Protein AF-A0A3N5XLH2-F1 (afdb_monomer)

Sequence (148 aa):
MFNIICFSFAILGVTFNPAFFIPAMIIYSFVWIFIYFLFGKYSTLARDIVSQTPDQITQNSNLILEKGILSQMILGDEKAAIETLEPALKLEQGEPGLWFLYGMTMLNMEMYSSALTAFDKALKELPDKKLKKDIEKYRKEALKIVGP

Nearest PDB structures (foldseek):
  3fp3-assembly1_A  TM=8.905E-01  e=3.219E-02  Saccharomyces cerevisiae
  3fp4-assembly1_A  TM=8.385E-01  e=4.499E-02  Saccharomyces cerevisiae
  3lca-assembly1_A  TM=8.551E-01  e=7.858E-02  Saccharomyces cerevisiae
  2xcc-assembly1_B  TM=6.345E-01  e=1.949E-02  Pseudomonas aeruginosa
  7dhg-assembly1_C  TM=7.457E-01  e=1.451E-01  Homo sapiens

Structure (mmCIF, N/CA/C/O backbone):
data_AF-A0A3N5XLH2-F1
#
_entry.id   AF-A0A3N5XLH2-F1
#
loop_
_atom_site.group_PDB
_atom_site.id
_atom_site.type_symbol
_atom_site.label_atom_id
_atom_site.label_alt_id
_atom_site.label_comp_id
_atom_site.label_asym_id
_atom_site.label_entity_id
_atom_site.label_seq_id
_atom_site.pdbx_PDB_ins_code
_atom_site.Cartn_x
_atom_site.Cartn_y
_atom_site.Cartn_z
_atom_site.occupancy
_atom_site.B_iso_or_equiv
_atom_site.auth_seq_id
_atom_site.auth_comp_id
_atom_site.auth_asym_id
_atom_site.auth_atom_id
_atom_site.pdbx_PDB_model_num
ATOM 1 N N . MET A 1 1 ? -12.251 -11.179 -32.767 1.00 45.31 1 MET A N 1
ATOM 2 C CA . MET A 1 1 ? -11.251 -10.154 -32.385 1.00 45.31 1 MET A CA 1
ATOM 3 C C . MET A 1 1 ? -10.032 -10.134 -33.313 1.00 45.31 1 MET A C 1
ATOM 5 O 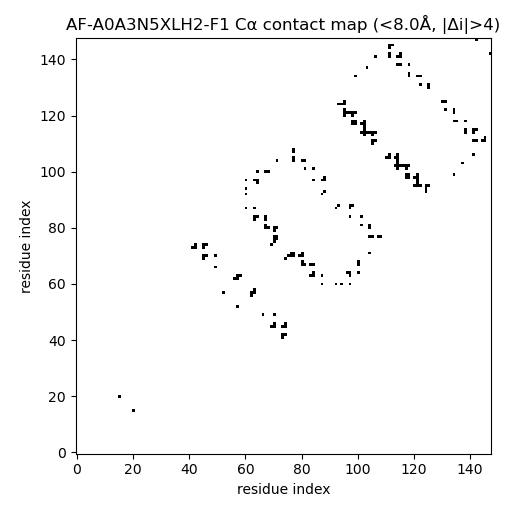O . MET A 1 1 ? -9.626 -9.053 -33.707 1.00 45.31 1 MET A O 1
ATOM 9 N N . PHE A 1 2 ? -9.516 -11.291 -33.751 1.00 34.66 2 PHE A N 1
ATOM 10 C CA . PHE A 1 2 ? -8.371 -11.402 -34.679 1.00 34.66 2 PHE A CA 1
ATOM 11 C C . PHE A 1 2 ? -8.599 -10.752 -36.068 1.00 34.66 2 PHE A C 1
ATOM 13 O O . PHE A 1 2 ? -7.708 -10.107 -36.605 1.00 34.66 2 PHE A O 1
ATOM 20 N N . ASN A 1 3 ? -9.824 -10.817 -36.612 1.00 38.06 3 ASN A N 1
ATOM 21 C CA . ASN A 1 3 ? -10.136 -10.278 -37.949 1.00 38.06 3 ASN A CA 1
ATOM 22 C C . ASN A 1 3 ? -10.123 -8.741 -38.063 1.00 38.06 3 ASN A C 1
ATOM 24 O O . ASN A 1 3 ? -9.891 -8.225 -39.151 1.00 38.06 3 ASN A O 1
ATOM 28 N N . ILE A 1 4 ? -10.344 -8.002 -36.970 1.00 48.75 4 ILE A N 1
ATOM 29 C CA . ILE A 1 4 ? -10.340 -6.525 -36.999 1.00 48.75 4 ILE A CA 1
ATOM 30 C C . ILE A 1 4 ? -8.899 -5.995 -37.005 1.00 48.75 4 ILE A C 1
ATOM 32 O O . ILE A 1 4 ? -8.616 -4.989 -37.647 1.00 48.75 4 ILE A O 1
ATOM 36 N N . ILE A 1 5 ? -7.979 -6.718 -36.358 1.00 54.00 5 ILE A N 1
ATOM 37 C CA . ILE A 1 5 ? -6.551 -6.386 -36.317 1.00 54.00 5 ILE A CA 1
ATOM 38 C C . ILE A 1 5 ? -5.917 -6.615 -37.699 1.00 54.00 5 ILE A C 1
ATOM 40 O O . ILE A 1 5 ? -5.158 -5.780 -38.170 1.00 54.00 5 ILE A O 1
ATOM 44 N N . CYS A 1 6 ? -6.268 -7.690 -38.411 1.00 49.97 6 CYS A N 1
ATOM 45 C CA . CYS A 1 6 ? -5.727 -7.928 -39.756 1.00 49.97 6 CYS A CA 1
ATOM 46 C C . CYS A 1 6 ? -6.221 -6.907 -40.799 1.00 49.97 6 CYS A C 1
ATOM 48 O O . CYS A 1 6 ? -5.463 -6.530 -41.692 1.00 49.97 6 CYS A O 1
ATOM 50 N N . PHE A 1 7 ? -7.460 -6.415 -40.675 1.00 46.59 7 PHE A N 1
ATOM 51 C CA . PHE A 1 7 ? -8.010 -5.425 -41.610 1.00 46.59 7 PHE A CA 1
ATOM 52 C C . PHE A 1 7 ? -7.426 -4.019 -41.413 1.00 46.59 7 PHE A C 1
ATOM 54 O O . PHE A 1 7 ? -7.252 -3.289 -42.388 1.00 46.59 7 PHE A O 1
ATOM 61 N N . SER A 1 8 ? -7.057 -3.641 -40.185 1.00 54.44 8 SER A N 1
ATOM 62 C CA . SER A 1 8 ? -6.391 -2.358 -39.927 1.00 54.44 8 SER A CA 1
ATOM 63 C C . SER A 1 8 ? -4.942 -2.327 -40.431 1.00 54.44 8 SER A C 1
ATOM 65 O O . SER A 1 8 ? -4.492 -1.284 -40.905 1.00 54.44 8 SER A O 1
ATOM 67 N N . PHE A 1 9 ? -4.238 -3.465 -40.445 1.00 55.22 9 PHE A N 1
ATOM 68 C CA . PHE A 1 9 ? -2.915 -3.575 -41.078 1.00 55.22 9 PHE A CA 1
ATOM 69 C C . PHE A 1 9 ? -2.967 -3.476 -42.613 1.00 55.22 9 PHE A C 1
ATOM 71 O O . PHE A 1 9 ? -2.047 -2.926 -43.215 1.00 55.22 9 PHE A O 1
ATOM 78 N N . ALA A 1 10 ? -4.047 -3.937 -43.253 1.00 50.91 10 ALA A N 1
ATOM 79 C CA . ALA A 1 10 ? -4.199 -3.859 -44.708 1.00 50.91 10 ALA A CA 1
ATOM 80 C C . ALA A 1 10 ? -4.403 -2.418 -45.222 1.00 50.91 10 ALA A C 1
ATOM 82 O O . ALA A 1 10 ? -3.926 -2.079 -46.303 1.00 50.91 10 ALA A O 1
ATOM 83 N N . ILE A 1 11 ? -5.049 -1.546 -44.437 1.00 53.22 11 ILE A N 1
ATOM 84 C CA . ILE A 1 11 ? -5.278 -0.133 -44.801 1.00 53.22 11 ILE A CA 1
ATOM 85 C C . ILE A 1 11 ? -4.005 0.715 -44.596 1.00 53.22 11 ILE A C 1
ATOM 87 O O . ILE A 1 11 ? -3.757 1.652 -45.351 1.00 53.22 11 ILE A O 1
ATOM 91 N N . LEU A 1 12 ? -3.144 0.348 -43.638 1.00 53.28 12 LEU A N 1
ATOM 92 C CA . LEU A 1 12 ? -1.834 0.983 -43.413 1.00 53.28 12 LEU A CA 1
ATOM 93 C C . LEU A 1 12 ? -0.757 0.577 -44.440 1.00 53.28 12 LEU A C 1
ATOM 95 O O . LEU A 1 12 ? 0.304 1.197 -44.491 1.00 53.28 12 LEU A O 1
ATOM 99 N N . GLY A 1 13 ? -1.016 -0.436 -45.273 1.00 53.50 13 GLY A N 1
ATOM 100 C CA . GLY A 1 13 ? -0.054 -0.976 -46.240 1.00 53.50 13 GLY A CA 1
ATOM 101 C C . GLY A 1 13 ? 0.190 -0.124 -47.492 1.00 53.50 13 GLY A C 1
ATOM 102 O O . GLY A 1 13 ? 1.126 -0.410 -48.232 1.00 53.50 13 GLY A O 1
ATOM 103 N N . VAL A 1 14 ? -0.602 0.925 -47.750 1.00 56.03 14 VAL A N 1
ATOM 104 C CA . VAL A 1 14 ? -0.527 1.682 -49.022 1.00 56.03 14 VAL A CA 1
ATOM 105 C C . VAL A 1 14 ? 0.497 2.834 -48.988 1.00 56.03 14 VAL A C 1
ATOM 107 O O . VAL A 1 14 ? 0.880 3.344 -50.036 1.00 56.03 14 VAL A O 1
ATOM 110 N N . THR A 1 15 ? 1.044 3.196 -47.821 1.00 56.50 15 THR A N 1
ATOM 111 C CA . THR A 1 15 ? 2.145 4.184 -47.700 1.00 56.50 15 THR A CA 1
ATOM 112 C C . THR A 1 15 ? 3.175 3.827 -46.617 1.00 56.50 15 THR A C 1
ATOM 114 O O . THR A 1 15 ? 3.829 4.701 -46.046 1.00 56.50 15 THR A O 1
ATOM 117 N N . PHE A 1 16 ? 3.355 2.538 -46.314 1.00 60.69 16 PHE A N 1
ATOM 118 C CA . PHE A 1 16 ? 4.295 2.084 -45.285 1.00 60.69 16 PHE A CA 1
ATOM 119 C C . PHE A 1 16 ? 5.741 2.146 -45.799 1.00 60.69 16 PHE A C 1
ATOM 121 O O . PHE A 1 16 ? 6.265 1.179 -46.345 1.00 60.69 16 PHE A O 1
ATOM 128 N N . ASN A 1 17 ? 6.394 3.304 -45.669 1.00 63.94 17 ASN A N 1
ATOM 129 C CA . ASN A 1 17 ? 7.804 3.440 -46.024 1.00 63.94 17 ASN A CA 1
ATOM 130 C C . ASN A 1 17 ? 8.675 2.791 -44.922 1.00 63.94 17 ASN A C 1
ATOM 132 O O . ASN A 1 17 ? 8.762 3.339 -43.815 1.00 63.94 17 ASN A O 1
ATOM 136 N N . PRO A 1 18 ? 9.342 1.650 -45.189 1.00 63.12 18 PRO A N 1
ATOM 137 C CA . PRO A 1 18 ? 10.121 0.929 -44.181 1.00 63.12 18 PRO A CA 1
ATOM 138 C C . PRO A 1 18 ? 11.278 1.764 -43.613 1.00 63.12 18 PRO A C 1
ATOM 140 O O . PRO A 1 18 ? 11.702 1.520 -42.483 1.00 63.12 18 PRO A O 1
ATOM 143 N N . ALA A 1 19 ? 11.730 2.798 -44.338 1.00 71.88 19 ALA A N 1
ATOM 144 C CA . ALA A 1 19 ? 12.754 3.728 -43.870 1.00 71.88 19 ALA A CA 1
ATOM 145 C C . ALA A 1 19 ? 12.331 4.529 -42.625 1.00 71.88 19 ALA A C 1
ATOM 147 O O . ALA A 1 19 ? 13.192 4.924 -41.846 1.00 71.88 19 ALA A O 1
ATOM 148 N N . PHE A 1 20 ? 11.030 4.747 -42.405 1.00 68.62 20 PHE A N 1
ATOM 149 C CA . PHE A 1 20 ? 10.524 5.475 -41.233 1.00 68.62 20 PHE A CA 1
ATOM 150 C C . PHE A 1 20 ? 10.071 4.550 -40.099 1.00 68.62 20 PHE A C 1
ATOM 152 O O . PHE A 1 20 ? 10.155 4.919 -38.929 1.00 68.62 20 PHE A O 1
ATOM 159 N N . PHE A 1 21 ? 9.632 3.331 -40.418 1.00 75.50 21 PHE A N 1
ATOM 160 C CA . PHE A 1 21 ? 9.118 2.398 -39.417 1.00 75.50 21 PHE A CA 1
ATOM 161 C C .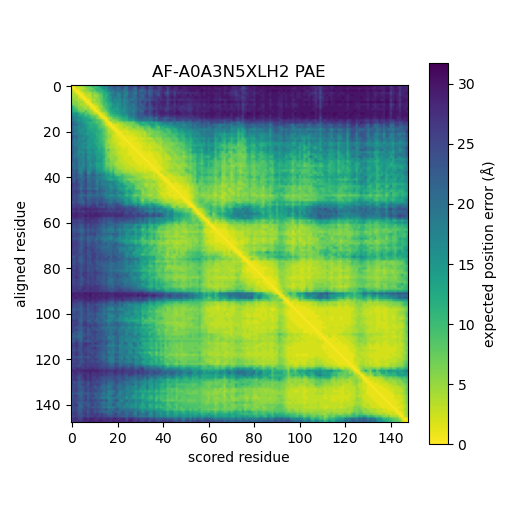 PHE A 1 21 ? 10.221 1.749 -38.571 1.00 75.50 21 PHE A C 1
ATOM 163 O O . PHE A 1 21 ? 10.088 1.643 -37.351 1.00 75.50 21 PHE A O 1
ATOM 170 N N . ILE A 1 22 ? 11.330 1.348 -39.200 1.00 76.25 22 ILE A N 1
ATOM 171 C CA . ILE A 1 22 ? 12.435 0.674 -38.502 1.00 76.25 22 ILE A CA 1
ATOM 172 C C . ILE A 1 22 ? 13.059 1.590 -37.425 1.00 76.25 22 ILE A C 1
ATOM 174 O O . ILE A 1 22 ? 13.177 1.143 -36.282 1.00 76.25 22 ILE A O 1
ATOM 178 N N . PRO A 1 23 ? 13.377 2.875 -37.696 1.00 81.31 23 PRO A N 1
ATOM 179 C CA . PRO A 1 23 ? 13.868 3.787 -36.661 1.00 81.31 23 PRO A CA 1
ATOM 180 C C . PRO A 1 23 ? 12.859 4.024 -35.533 1.00 81.31 23 PRO A C 1
ATOM 182 O O . PRO A 1 23 ? 13.247 4.062 -34.368 1.00 81.31 23 PRO A O 1
ATOM 185 N N . ALA A 1 24 ? 11.564 4.138 -35.851 1.00 78.50 24 ALA A N 1
ATOM 186 C CA . ALA A 1 24 ? 10.520 4.349 -34.849 1.00 78.50 24 ALA A CA 1
ATOM 187 C C . ALA A 1 24 ? 10.397 3.163 -33.875 1.00 78.50 24 ALA A C 1
ATOM 189 O O . ALA A 1 24 ? 10.284 3.368 -32.668 1.00 78.50 24 ALA A O 1
ATOM 190 N N . MET A 1 25 ? 10.492 1.927 -34.375 1.00 83.62 25 MET A N 1
ATOM 191 C CA . MET A 1 25 ? 10.495 0.708 -33.554 1.00 83.62 25 MET A CA 1
ATOM 192 C C . MET A 1 25 ? 11.727 0.617 -32.648 1.00 83.62 25 MET A C 1
ATOM 194 O O . MET A 1 25 ? 11.617 0.230 -31.484 1.00 83.62 25 MET A O 1
ATOM 198 N N . ILE A 1 26 ? 12.896 1.009 -33.160 1.00 87.81 26 ILE A N 1
ATOM 199 C CA . ILE A 1 26 ? 14.136 1.053 -32.380 1.00 87.81 26 ILE A CA 1
ATOM 200 C C . ILE A 1 26 ? 13.998 2.072 -31.244 1.00 87.81 26 ILE A C 1
ATOM 202 O O . ILE A 1 26 ? 14.237 1.731 -30.086 1.00 87.81 26 ILE A O 1
ATOM 206 N N . ILE A 1 27 ? 13.542 3.291 -31.547 1.00 87.69 27 ILE A N 1
ATOM 207 C CA . ILE A 1 27 ? 13.304 4.336 -30.541 1.00 87.69 27 ILE A CA 1
ATOM 208 C C . ILE A 1 27 ? 12.287 3.856 -29.499 1.00 87.69 27 ILE A C 1
ATOM 210 O O . ILE A 1 27 ? 12.535 3.994 -28.305 1.00 87.69 27 ILE A O 1
ATOM 214 N N . TYR A 1 28 ? 11.187 3.230 -29.923 1.00 84.69 28 TYR A N 1
ATOM 215 C CA . TYR A 1 28 ? 10.183 2.675 -29.014 1.00 84.69 28 TYR A CA 1
ATOM 216 C C . TYR A 1 28 ? 10.772 1.622 -28.066 1.00 84.69 28 TYR A C 1
ATOM 218 O O . TYR A 1 28 ? 10.520 1.664 -26.860 1.00 84.69 28 TYR A O 1
ATOM 226 N N . SER A 1 29 ? 11.609 0.719 -28.586 1.00 88.50 29 SER A N 1
ATOM 227 C CA . SER A 1 29 ? 12.299 -0.284 -27.773 1.00 88.50 29 SER A CA 1
ATOM 228 C C . SER A 1 29 ? 13.257 0.361 -26.772 1.00 88.50 29 SER A C 1
ATOM 230 O O . SER A 1 29 ? 13.278 -0.044 -25.614 1.00 88.50 29 SER A O 1
ATOM 232 N N . PHE A 1 30 ? 14.028 1.373 -27.174 1.00 93.69 30 PHE A N 1
ATOM 233 C CA . PHE A 1 30 ? 14.934 2.081 -26.264 1.00 93.69 30 PHE A CA 1
ATOM 234 C C . PHE A 1 30 ? 14.185 2.848 -25.175 1.00 93.69 30 PHE A C 1
ATOM 236 O O . PHE A 1 30 ? 14.602 2.816 -24.019 1.00 93.69 30 PHE A O 1
ATOM 243 N N . VAL A 1 31 ? 13.064 3.487 -25.518 1.00 92.94 31 VAL A N 1
ATOM 244 C CA . VAL A 1 31 ? 12.203 4.177 -24.549 1.00 92.94 31 VAL A CA 1
ATOM 245 C C . VAL A 1 31 ? 11.668 3.186 -23.517 1.00 92.94 31 VAL A C 1
ATOM 247 O O . VAL A 1 31 ? 11.803 3.429 -22.322 1.00 92.94 31 VAL A O 1
ATOM 250 N N . TRP A 1 32 ? 11.138 2.039 -23.944 1.00 87.06 32 TRP A N 1
ATOM 251 C CA . TRP A 1 32 ? 10.647 1.019 -23.014 1.00 87.06 32 TRP A CA 1
ATOM 252 C C . TRP A 1 32 ? 11.755 0.373 -22.179 1.00 87.06 32 TRP A C 1
ATOM 254 O O . TRP A 1 32 ? 11.564 0.189 -20.982 1.00 87.06 32 TRP A O 1
ATOM 264 N N . ILE A 1 33 ? 12.925 0.080 -22.758 1.00 92.12 33 ILE A N 1
ATOM 265 C CA . ILE A 1 33 ? 14.088 -0.431 -22.010 1.00 92.12 33 ILE A CA 1
ATOM 266 C C . ILE A 1 33 ? 14.515 0.574 -20.936 1.00 92.12 33 ILE A C 1
ATOM 268 O O . ILE A 1 33 ? 14.763 0.189 -19.795 1.00 92.12 33 ILE A O 1
ATOM 272 N N . PHE A 1 34 ? 14.567 1.861 -21.278 1.00 90.56 34 PHE A N 1
ATOM 273 C CA . PHE A 1 34 ? 14.914 2.918 -20.335 1.00 90.56 34 PHE A CA 1
ATOM 274 C C . PHE A 1 34 ? 13.868 3.057 -19.223 1.00 90.56 34 PHE A C 1
ATOM 276 O O . PHE A 1 34 ? 14.229 3.151 -18.051 1.00 90.56 34 PHE A O 1
ATOM 283 N N . ILE A 1 35 ? 12.577 2.987 -19.561 1.00 85.38 35 ILE A N 1
ATOM 284 C CA . ILE A 1 35 ? 11.484 2.974 -18.582 1.00 85.38 35 ILE A CA 1
ATOM 285 C C . ILE A 1 35 ? 11.615 1.763 -17.647 1.00 85.38 35 ILE A C 1
ATOM 287 O O . ILE A 1 35 ? 11.622 1.942 -16.430 1.00 85.38 35 ILE A O 1
ATOM 291 N N . TYR A 1 36 ? 11.786 0.547 -18.174 1.00 85.62 36 TYR A N 1
ATOM 292 C CA . TYR A 1 36 ? 11.972 -0.655 -17.354 1.00 85.62 36 TYR A CA 1
ATOM 293 C C . TYR A 1 36 ? 13.211 -0.564 -16.458 1.00 85.62 36 TYR A C 1
ATOM 295 O O . TYR A 1 36 ? 13.156 -0.965 -15.296 1.00 85.62 36 TYR A O 1
ATOM 303 N N . PHE A 1 37 ? 14.311 -0.002 -16.962 1.00 90.06 37 PHE A N 1
ATOM 304 C CA . PHE A 1 37 ? 15.524 0.228 -16.179 1.00 90.06 37 PHE A CA 1
ATOM 305 C C . PHE A 1 37 ? 15.285 1.207 -15.021 1.00 90.06 37 PHE A C 1
ATOM 307 O O . PHE A 1 37 ? 15.723 0.949 -13.897 1.00 90.06 37 PHE A O 1
ATOM 314 N N . LEU A 1 38 ? 14.555 2.302 -15.266 1.00 84.06 38 LEU A N 1
ATOM 315 C CA . LEU A 1 38 ? 14.171 3.245 -14.218 1.00 84.06 38 LEU A CA 1
ATOM 316 C C . LEU A 1 38 ? 13.298 2.564 -13.160 1.00 84.06 38 LEU A C 1
ATOM 318 O O . LEU A 1 38 ? 13.659 2.581 -11.984 1.00 84.06 38 LEU A O 1
ATOM 322 N N . PHE A 1 39 ? 12.204 1.913 -13.561 1.00 81.19 39 PHE A N 1
ATOM 323 C CA . PHE A 1 39 ? 11.306 1.211 -12.635 1.00 81.19 39 PHE A CA 1
ATOM 324 C C . PHE A 1 39 ? 12.035 0.138 -11.817 1.00 81.19 39 PHE A C 1
ATOM 326 O O . PHE A 1 39 ? 11.859 0.066 -10.600 1.00 81.19 39 PHE A O 1
ATOM 333 N N . GLY A 1 40 ? 12.918 -0.639 -12.452 1.00 82.25 40 GLY A N 1
ATOM 334 C CA . GLY A 1 40 ? 13.753 -1.628 -11.774 1.00 82.25 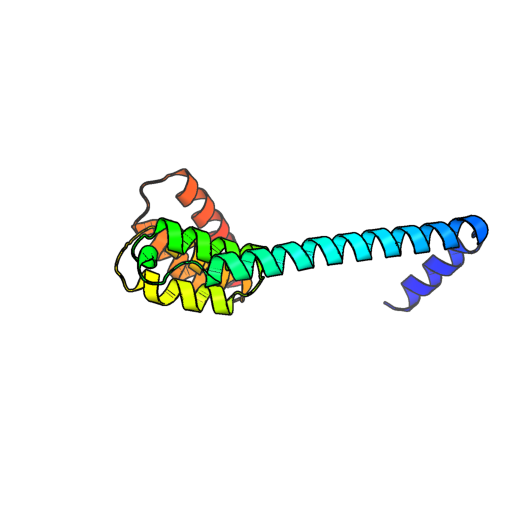40 GLY A CA 1
ATOM 335 C C . GLY A 1 40 ? 14.603 -1.002 -10.667 1.00 82.25 40 GLY A C 1
ATOM 336 O O . GLY A 1 40 ? 14.556 -1.466 -9.529 1.00 82.25 40 GLY A O 1
ATOM 337 N N . LYS A 1 41 ? 15.303 0.101 -10.959 1.00 82.06 41 LYS A N 1
ATOM 338 C CA . LYS A 1 41 ? 16.140 0.812 -9.979 1.00 82.06 41 LYS A CA 1
ATOM 339 C C . LYS A 1 41 ? 15.336 1.391 -8.809 1.00 82.06 41 LYS A C 1
ATOM 341 O O . LYS A 1 41 ? 15.808 1.363 -7.675 1.00 82.06 41 LYS A O 1
ATOM 346 N N . TYR A 1 42 ? 14.134 1.912 -9.055 1.00 78.25 42 TYR A N 1
ATOM 347 C CA . TYR A 1 42 ? 13.270 2.408 -7.978 1.00 78.25 42 TYR A CA 1
ATOM 348 C C . TYR A 1 42 ? 12.743 1.272 -7.097 1.00 78.25 42 TYR A C 1
ATOM 350 O O . TYR A 1 42 ? 12.730 1.414 -5.876 1.00 78.25 42 TYR A O 1
ATOM 358 N N . SER A 1 43 ? 12.380 0.130 -7.689 1.00 75.31 43 SER A N 1
ATOM 359 C CA . SER A 1 43 ? 11.922 -1.041 -6.930 1.00 75.31 43 SER A CA 1
ATOM 360 C C . SER A 1 43 ? 13.004 -1.611 -6.006 1.00 75.31 43 SER A C 1
ATOM 362 O O . SER A 1 43 ? 12.714 -1.996 -4.873 1.00 75.31 43 SER A O 1
ATOM 364 N N . THR A 1 44 ? 14.268 -1.623 -6.443 1.00 81.62 44 THR A N 1
ATOM 365 C CA . THR A 1 44 ? 15.381 -2.096 -5.611 1.00 81.62 44 THR A CA 1
ATOM 366 C C . THR A 1 44 ? 15.719 -1.104 -4.506 1.00 81.62 44 THR A C 1
ATOM 368 O O . THR A 1 44 ? 15.917 -1.524 -3.370 1.00 81.62 44 THR A O 1
ATOM 371 N N . LEU A 1 45 ? 15.719 0.198 -4.810 1.00 81.81 45 LEU A N 1
ATOM 372 C CA . LEU A 1 45 ? 15.933 1.254 -3.820 1.00 81.81 45 LEU A CA 1
ATOM 373 C C . LEU A 1 45 ? 14.851 1.239 -2.731 1.00 81.81 45 LEU A C 1
ATOM 375 O O . LEU A 1 45 ? 15.168 1.314 -1.549 1.00 81.81 45 LEU A O 1
ATOM 379 N N . ALA A 1 46 ? 13.581 1.098 -3.118 1.00 77.56 46 ALA A N 1
ATOM 380 C CA . ALA A 1 46 ? 12.476 1.007 -2.171 1.00 77.56 46 ALA A CA 1
ATOM 381 C C . ALA A 1 46 ? 12.629 -0.203 -1.242 1.00 77.56 46 ALA A C 1
ATOM 383 O O . ALA A 1 46 ? 12.477 -0.067 -0.032 1.00 77.56 46 ALA A O 1
ATOM 384 N N . ARG A 1 47 ? 12.996 -1.371 -1.785 1.00 78.06 47 ARG A N 1
ATOM 3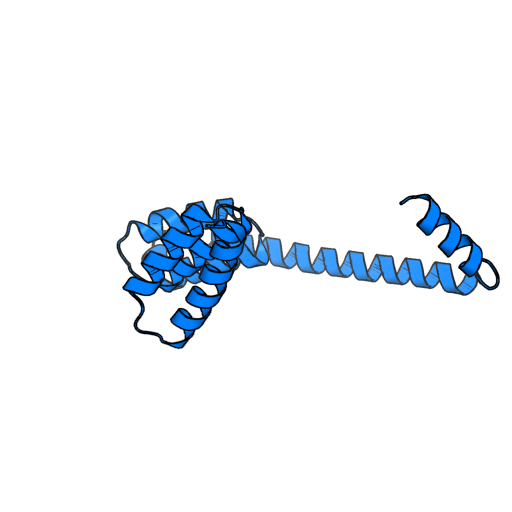85 C CA . ARG A 1 47 ? 13.234 -2.578 -0.982 1.00 78.06 47 ARG A CA 1
ATOM 386 C C . ARG A 1 47 ? 14.374 -2.388 0.021 1.00 78.06 47 ARG A C 1
ATOM 388 O O . ARG A 1 47 ? 14.245 -2.816 1.163 1.00 78.06 47 ARG A O 1
ATOM 395 N N . ASP A 1 48 ? 15.458 -1.738 -0.394 1.00 81.81 48 ASP A N 1
ATOM 396 C CA . ASP A 1 48 ? 16.612 -1.477 0.468 1.00 81.81 48 ASP A CA 1
ATOM 397 C C . ASP A 1 48 ? 16.227 -0.574 1.651 1.00 81.81 48 ASP A C 1
ATOM 399 O O . ASP A 1 48 ? 16.439 -0.952 2.802 1.00 81.81 48 ASP A O 1
ATOM 403 N N . ILE A 1 49 ? 15.523 0.534 1.386 1.00 77.94 49 ILE A N 1
ATOM 404 C CA . ILE A 1 49 ? 15.001 1.445 2.421 1.00 77.94 49 ILE A CA 1
ATOM 405 C C . ILE A 1 49 ? 14.129 0.683 3.431 1.00 77.94 49 ILE A C 1
ATOM 407 O O . ILE A 1 49 ? 14.360 0.769 4.637 1.00 77.94 49 ILE A O 1
ATOM 411 N N . VAL A 1 50 ? 13.172 -0.115 2.945 1.00 76.25 50 VAL A N 1
ATOM 412 C CA . VAL A 1 50 ? 12.268 -0.936 3.774 1.00 76.25 50 VAL A CA 1
ATOM 413 C C . VAL A 1 50 ? 13.048 -1.921 4.651 1.00 76.25 50 VAL A C 1
ATOM 415 O O . VAL A 1 50 ? 12.678 -2.117 5.809 1.00 76.25 50 VAL A O 1
ATOM 418 N N . SER A 1 51 ? 14.110 -2.530 4.114 1.00 75.38 51 SER A N 1
ATOM 419 C CA . SER A 1 51 ? 14.929 -3.532 4.813 1.00 75.38 51 SER A CA 1
ATOM 420 C C . SER A 1 51 ? 15.898 -2.937 5.837 1.00 75.38 51 SER A C 1
ATOM 422 O O . SER A 1 51 ? 16.163 -3.554 6.864 1.00 75.38 51 SER A O 1
ATOM 424 N N . GLN A 1 52 ? 16.403 -1.728 5.584 1.00 76.00 52 GLN A N 1
ATOM 425 C CA . GLN A 1 52 ? 17.300 -1.015 6.493 1.00 76.00 52 GLN A CA 1
ATOM 426 C C . GLN A 1 52 ? 16.551 -0.325 7.635 1.00 76.00 52 GLN A C 1
ATOM 428 O O . GLN A 1 52 ? 17.183 0.095 8.602 1.00 76.00 52 GLN A O 1
ATOM 433 N N . THR A 1 53 ? 15.223 -0.192 7.540 1.00 67.44 53 THR A N 1
ATOM 434 C CA . THR A 1 53 ? 14.419 0.416 8.602 1.00 67.44 53 THR A CA 1
ATOM 435 C C . THR A 1 53 ? 14.367 -0.551 9.795 1.00 67.44 53 THR A C 1
ATOM 437 O O . THR A 1 53 ? 13.739 -1.602 9.669 1.00 67.44 53 THR A O 1
ATOM 440 N N . PRO A 1 54 ? 14.998 -0.249 10.948 1.00 61.41 54 PRO A N 1
ATOM 441 C CA . PRO A 1 54 ? 15.040 -1.180 12.071 1.00 61.41 54 PRO A CA 1
ATOM 442 C C . PRO A 1 54 ? 13.640 -1.384 12.662 1.00 61.41 54 PRO A C 1
ATOM 444 O O . PRO A 1 54 ? 12.945 -0.401 12.930 1.00 61.41 54 PRO A O 1
ATOM 447 N N . ASP A 1 55 ? 13.270 -2.634 12.961 1.00 59.84 55 ASP A N 1
ATOM 448 C CA . ASP A 1 55 ? 11.955 -3.004 13.521 1.00 59.84 55 ASP A CA 1
ATOM 449 C C . ASP A 1 55 ? 11.627 -2.302 14.856 1.00 59.84 55 ASP A C 1
ATOM 451 O O . ASP A 1 55 ? 10.472 -2.199 15.262 1.00 59.84 55 ASP A O 1
ATOM 455 N N . GLN A 1 56 ? 12.634 -1.766 15.554 1.00 52.41 56 GLN A N 1
ATOM 456 C CA . GLN A 1 56 ? 12.424 -0.977 16.772 1.00 52.41 56 GLN A CA 1
ATOM 457 C C . GLN A 1 56 ? 11.927 0.454 16.512 1.00 52.41 56 GLN A C 1
ATOM 459 O O . GLN A 1 56 ? 11.261 1.023 17.374 1.00 52.41 56 GLN A O 1
ATOM 464 N N . ILE A 1 57 ? 12.185 1.036 15.333 1.00 51.56 57 ILE A N 1
ATOM 465 C CA . ILE A 1 57 ? 11.638 2.356 14.950 1.00 51.56 57 ILE A CA 1
ATOM 466 C C . ILE A 1 57 ? 10.177 2.213 14.467 1.00 51.56 57 ILE A C 1
ATOM 468 O O . ILE A 1 57 ? 9.410 3.175 14.443 1.00 51.56 57 ILE A O 1
ATOM 472 N N . THR A 1 58 ? 9.743 0.983 14.174 1.00 57.12 58 THR A N 1
ATOM 473 C CA . THR A 1 58 ? 8.377 0.604 13.778 1.00 57.12 58 THR A CA 1
ATOM 474 C C . THR A 1 58 ? 7.337 0.842 14.875 1.00 57.12 58 THR A C 1
ATOM 476 O O . THR A 1 58 ? 6.155 0.764 14.595 1.00 57.12 58 THR A O 1
ATOM 479 N N . GLN A 1 59 ? 7.713 1.214 16.103 1.00 61.75 59 GLN A N 1
ATOM 480 C CA . GLN A 1 59 ? 6.742 1.705 17.091 1.00 61.75 59 GLN A CA 1
ATOM 481 C C . GLN A 1 59 ? 6.147 3.082 16.750 1.00 61.75 59 GLN A C 1
ATOM 483 O O . GLN A 1 59 ? 5.283 3.544 17.483 1.00 61.75 59 GLN A O 1
ATOM 488 N N . ASN A 1 60 ? 6.578 3.770 15.690 1.00 67.88 60 ASN A N 1
ATOM 489 C CA . ASN A 1 60 ? 5.952 5.019 15.256 1.00 67.88 60 ASN A CA 1
ATOM 490 C C . ASN A 1 60 ? 4.980 4.766 14.091 1.00 67.88 60 ASN A C 1
ATOM 492 O O . ASN A 1 6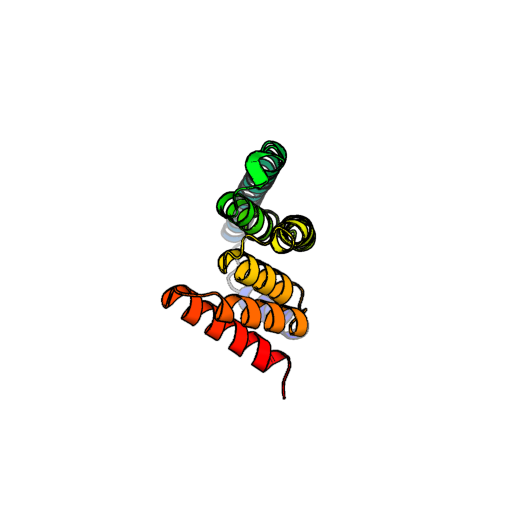0 ? 5.425 4.455 12.986 1.00 67.88 60 ASN A O 1
ATOM 496 N N . SER A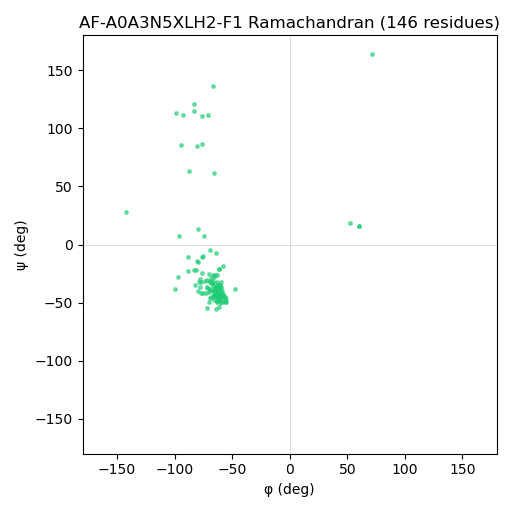 1 61 ? 3.673 4.951 14.314 1.00 69.44 61 SER A N 1
ATOM 497 C CA . SER A 1 61 ? 2.618 4.776 13.296 1.00 69.44 61 SER A CA 1
ATOM 498 C C . SER A 1 61 ? 2.900 5.450 11.958 1.00 69.44 61 SER A C 1
ATOM 500 O O . SER A 1 61 ? 2.628 4.860 10.913 1.00 69.44 61 SER A O 1
ATOM 502 N N . ASN A 1 62 ? 3.490 6.649 11.971 1.00 74.50 62 ASN A N 1
ATOM 503 C CA . ASN A 1 62 ? 3.796 7.389 10.744 1.00 74.50 62 ASN A CA 1
ATOM 504 C C . ASN A 1 62 ? 4.811 6.648 9.872 1.00 74.50 62 ASN A C 1
ATOM 506 O O . ASN A 1 62 ? 4.669 6.595 8.654 1.00 74.50 62 ASN A O 1
ATOM 510 N N . LEU A 1 63 ? 5.809 6.019 10.494 1.00 75.81 63 LEU A N 1
ATOM 511 C CA . LEU A 1 63 ? 6.837 5.281 9.769 1.00 75.81 63 LEU A CA 1
ATOM 512 C C . LEU A 1 63 ? 6.290 3.975 9.186 1.00 75.81 63 LEU A C 1
ATOM 514 O O . LEU A 1 63 ? 6.646 3.589 8.075 1.00 75.81 63 LEU A O 1
ATOM 518 N N . ILE A 1 64 ? 5.398 3.299 9.915 1.00 77.69 64 ILE A N 1
ATOM 519 C CA . ILE A 1 64 ? 4.700 2.114 9.400 1.00 77.69 64 ILE A CA 1
ATOM 520 C C . ILE A 1 64 ? 3.843 2.496 8.190 1.00 77.69 64 ILE A C 1
ATOM 522 O O . ILE A 1 64 ? 3.847 1.787 7.184 1.00 77.69 64 ILE A O 1
ATOM 526 N N . LEU A 1 65 ? 3.131 3.621 8.273 1.00 78.62 65 LEU A N 1
ATOM 527 C CA . LEU A 1 65 ? 2.309 4.136 7.186 1.00 78.62 65 LEU A CA 1
ATOM 528 C C . LEU A 1 65 ? 3.156 4.437 5.944 1.00 78.62 65 LEU A C 1
ATOM 530 O O . LEU A 1 65 ? 2.820 3.981 4.853 1.00 78.62 65 LEU A O 1
ATOM 534 N N . GLU A 1 66 ? 4.286 5.126 6.107 1.00 79.31 66 GLU A N 1
ATOM 535 C CA . GLU A 1 66 ? 5.227 5.381 5.011 1.00 79.31 66 GLU A CA 1
ATOM 536 C C . GLU A 1 66 ? 5.761 4.081 4.396 1.00 79.31 66 GLU A C 1
ATOM 538 O O . GLU A 1 66 ? 5.762 3.933 3.172 1.00 79.31 66 GLU A O 1
ATOM 543 N N . LYS A 1 67 ? 6.141 3.100 5.224 1.00 79.75 67 LYS A N 1
ATOM 544 C CA . LYS A 1 67 ? 6.622 1.784 4.773 1.00 79.75 67 LYS A CA 1
ATOM 545 C C . LYS A 1 67 ? 5.546 1.025 3.991 1.00 79.75 67 LYS A C 1
ATOM 547 O O . LYS A 1 67 ? 5.832 0.472 2.929 1.00 79.75 67 LYS A O 1
ATOM 552 N N . GLY A 1 68 ? 4.306 1.031 4.478 1.00 79.81 68 GLY A N 1
ATOM 553 C CA . GLY A 1 68 ? 3.170 0.400 3.809 1.00 79.81 68 GLY A CA 1
ATOM 554 C C . GLY A 1 68 ? 2.831 1.066 2.472 1.00 79.81 68 GLY A C 1
ATOM 555 O O . GLY A 1 68 ? 2.633 0.364 1.481 1.00 79.81 68 GLY A O 1
ATOM 556 N N . ILE A 1 69 ? 2.837 2.404 2.407 1.00 81.44 69 ILE A N 1
ATOM 557 C CA . ILE A 1 69 ? 2.616 3.156 1.159 1.00 81.44 69 ILE A CA 1
ATOM 558 C C . ILE A 1 69 ? 3.715 2.827 0.153 1.00 81.44 69 ILE A C 1
ATOM 560 O O . ILE A 1 69 ? 3.426 2.560 -1.012 1.00 81.44 69 ILE A O 1
ATOM 564 N N . LEU A 1 70 ? 4.971 2.811 0.599 1.00 79.75 70 LEU A N 1
ATOM 565 C CA . LEU A 1 70 ? 6.124 2.499 -0.240 1.00 79.75 70 LEU A CA 1
ATOM 566 C C . LEU A 1 70 ? 6.040 1.073 -0.808 1.00 79.75 70 LEU A C 1
ATOM 568 O O . LEU A 1 70 ? 6.256 0.867 -2.004 1.00 79.75 70 LEU A O 1
ATOM 572 N N . SER A 1 71 ? 5.671 0.106 0.035 1.00 78.75 71 SER A N 1
ATOM 573 C CA . SER A 1 71 ? 5.426 -1.286 -0.353 1.00 78.75 71 SER A CA 1
ATOM 574 C C . SER A 1 71 ? 4.320 -1.395 -1.401 1.00 78.75 71 SER A C 1
ATOM 576 O O . SER A 1 71 ? 4.503 -2.022 -2.444 1.00 78.75 71 SER A O 1
ATOM 578 N N . GLN A 1 72 ? 3.181 -0.749 -1.158 1.00 79.81 72 GLN A N 1
ATOM 579 C CA . GLN A 1 72 ? 2.032 -0.826 -2.051 1.00 79.81 72 GLN A CA 1
ATOM 580 C C . GLN A 1 72 ? 2.293 -0.116 -3.387 1.00 79.81 72 GLN A C 1
ATOM 582 O O . GLN A 1 72 ? 2.012 -0.675 -4.444 1.00 79.81 72 GLN A O 1
ATOM 587 N N . MET A 1 73 ? 2.849 1.098 -3.364 1.00 74.69 73 MET A N 1
ATOM 588 C CA . MET A 1 73 ? 3.035 1.908 -4.571 1.00 74.69 73 MET A CA 1
ATOM 589 C C . MET A 1 73 ? 4.212 1.462 -5.436 1.00 74.69 73 MET A C 1
ATOM 591 O O . MET A 1 73 ? 4.101 1.499 -6.659 1.00 74.69 73 MET A O 1
ATOM 595 N N . ILE A 1 74 ? 5.353 1.108 -4.833 1.00 71.31 74 ILE A N 1
ATOM 596 C CA . ILE A 1 74 ? 6.591 0.873 -5.596 1.00 71.31 74 ILE A CA 1
ATOM 597 C C . ILE A 1 74 ? 6.843 -0.612 -5.827 1.00 71.31 74 ILE A C 1
ATOM 599 O O . ILE A 1 74 ? 7.319 -0.990 -6.899 1.00 71.31 74 ILE A O 1
ATOM 603 N N . LEU A 1 75 ? 6.546 -1.458 -4.839 1.00 75.25 75 LEU A N 1
ATOM 604 C CA . LEU A 1 75 ? 6.774 -2.896 -4.969 1.00 75.25 75 LEU A CA 1
ATOM 605 C C . LEU A 1 75 ? 5.570 -3.610 -5.590 1.00 75.25 75 LEU A C 1
ATOM 607 O O . LEU A 1 75 ? 5.751 -4.689 -6.149 1.00 75.25 75 LEU A O 1
ATOM 611 N N . GLY A 1 76 ? 4.368 -3.024 -5.506 1.00 74.56 76 GLY A N 1
ATOM 612 C CA . GLY A 1 76 ? 3.126 -3.691 -5.909 1.00 74.56 76 GLY A CA 1
ATOM 613 C C . GLY A 1 76 ? 2.863 -4.970 -5.108 1.00 74.56 76 GLY A C 1
ATOM 614 O O . GLY A 1 76 ? 2.072 -5.812 -5.521 1.00 74.56 76 GLY A O 1
ATOM 615 N N . ASP A 1 77 ? 3.563 -5.140 -3.983 1.00 78.06 77 ASP A N 1
ATOM 616 C CA . ASP A 1 77 ? 3.472 -6.322 -3.142 1.00 78.06 77 ASP A CA 1
ATOM 617 C C . ASP A 1 77 ? 2.459 -6.056 -2.033 1.00 78.06 77 ASP A C 1
ATOM 619 O O . ASP A 1 77 ? 2.764 -5.580 -0.935 1.00 78.06 77 ASP A O 1
ATOM 623 N N . GLU A 1 78 ? 1.205 -6.313 -2.378 1.00 79.19 78 GLU A N 1
ATOM 624 C CA . GLU A 1 78 ? 0.060 -6.127 -1.491 1.00 79.19 78 GLU A CA 1
ATOM 625 C C . GLU A 1 78 ? 0.104 -7.091 -0.302 1.00 79.19 78 GLU A C 1
ATOM 627 O O . GLU A 1 78 ? -0.348 -6.747 0.790 1.00 79.19 78 GLU A O 1
ATOM 632 N N . LYS A 1 79 ? 0.726 -8.265 -0.472 1.00 78.44 79 LYS A N 1
ATOM 633 C CA . LYS A 1 79 ? 0.913 -9.240 0.609 1.00 78.44 79 LYS A CA 1
ATOM 634 C C . LYS A 1 79 ? 1.928 -8.737 1.624 1.00 78.44 79 LYS A C 1
ATOM 636 O O . LYS A 1 79 ? 1.613 -8.690 2.810 1.00 78.44 79 LYS A O 1
ATOM 641 N N . ALA A 1 80 ? 3.094 -8.288 1.162 1.00 75.12 80 ALA A N 1
ATOM 642 C CA . ALA A 1 80 ? 4.109 -7.712 2.042 1.00 75.12 80 ALA A CA 1
ATOM 643 C C . ALA A 1 80 ? 3.595 -6.454 2.771 1.00 75.12 80 ALA A C 1
ATOM 645 O O . ALA A 1 80 ? 3.906 -6.237 3.947 1.00 75.12 80 ALA A O 1
ATOM 646 N N . ALA A 1 81 ? 2.756 -5.649 2.104 1.00 80.06 81 ALA A N 1
ATOM 647 C CA . ALA A 1 81 ? 2.099 -4.506 2.732 1.00 80.06 81 ALA A CA 1
ATOM 648 C C . ALA A 1 81 ? 1.175 -4.948 3.881 1.00 80.06 81 ALA A C 1
ATOM 650 O O . ALA A 1 81 ? 1.256 -4.384 4.971 1.00 80.06 81 ALA A O 1
ATOM 651 N N . ILE A 1 82 ? 0.344 -5.977 3.682 1.00 81.25 82 ILE A N 1
ATOM 652 C CA . ILE A 1 82 ? -0.528 -6.530 4.734 1.00 81.25 82 ILE A CA 1
ATOM 653 C C . ILE A 1 82 ? 0.285 -7.106 5.893 1.00 81.25 82 ILE A C 1
ATOM 655 O O . ILE A 1 82 ? -0.007 -6.782 7.041 1.00 81.25 82 ILE A O 1
ATOM 659 N N . GLU A 1 83 ? 1.323 -7.898 5.616 1.00 79.25 83 GLU A N 1
ATOM 660 C CA . GLU A 1 83 ? 2.186 -8.487 6.652 1.00 79.25 83 GLU A CA 1
ATOM 661 C C . GLU A 1 83 ? 2.864 -7.419 7.520 1.00 79.25 83 GLU A C 1
ATOM 663 O O . GLU A 1 83 ? 3.055 -7.616 8.719 1.00 79.25 83 GLU A O 1
ATOM 668 N N . THR A 1 84 ? 3.173 -6.261 6.932 1.00 77.06 84 THR A N 1
ATOM 669 C CA . THR A 1 84 ? 3.732 -5.115 7.661 1.00 77.06 84 THR A CA 1
ATOM 670 C C . THR A 1 84 ? 2.656 -4.348 8.443 1.00 77.06 84 THR A C 1
ATOM 672 O O . THR A 1 84 ? 2.918 -3.865 9.545 1.00 77.06 84 THR A O 1
ATOM 675 N N . LEU A 1 85 ? 1.439 -4.230 7.899 1.00 79.38 85 LEU A N 1
ATOM 676 C CA . LEU A 1 85 ? 0.346 -3.442 8.486 1.00 79.38 85 LEU A CA 1
ATOM 677 C C . LEU A 1 85 ? -0.432 -4.186 9.582 1.00 79.38 85 LEU A C 1
ATOM 679 O O . LEU A 1 85 ? -0.859 -3.564 10.550 1.00 79.38 85 LEU A O 1
ATOM 683 N N . GLU A 1 86 ? -0.617 -5.502 9.488 1.00 80.50 86 GLU A N 1
ATOM 684 C CA . GLU A 1 86 ? -1.349 -6.288 10.492 1.00 80.50 86 GLU A CA 1
ATOM 685 C C . GLU A 1 86 ? -0.812 -6.172 11.928 1.00 80.50 86 GLU A C 1
ATOM 687 O O . GLU A 1 86 ? -1.618 -5.942 12.837 1.00 80.50 86 GLU A O 1
ATOM 692 N N . PRO A 1 87 ? 0.501 -6.326 12.194 1.00 75.44 87 PRO A N 1
ATOM 693 C CA . PRO A 1 87 ? 1.024 -6.147 13.544 1.00 75.44 87 PRO A CA 1
ATOM 694 C C . PRO A 1 87 ? 0.869 -4.700 14.022 1.00 75.44 87 PRO A C 1
ATOM 696 O O . PRO A 1 87 ? 0.564 -4.482 15.191 1.00 75.44 87 PRO A O 1
ATOM 699 N N . ALA A 1 88 ? 0.983 -3.716 13.128 1.00 75.81 88 ALA A N 1
ATOM 700 C CA . ALA A 1 88 ? 0.787 -2.306 13.453 1.00 75.81 88 ALA A CA 1
ATOM 701 C C . ALA A 1 88 ? -0.640 -1.995 13.919 1.00 75.81 88 ALA A C 1
ATOM 703 O O . ALA A 1 88 ? -0.835 -1.298 14.912 1.00 75.81 88 ALA A O 1
ATOM 704 N N . LEU A 1 89 ? -1.636 -2.575 13.245 1.00 76.56 89 LEU A N 1
ATOM 705 C CA . LEU A 1 89 ? -3.047 -2.446 13.611 1.00 76.56 89 LEU A CA 1
ATOM 706 C C . LEU A 1 89 ? -3.360 -3.079 14.979 1.00 76.56 89 LEU A C 1
ATOM 708 O O . LEU A 1 89 ? -4.312 -2.662 15.637 1.00 76.56 89 LEU A O 1
ATOM 712 N N . LYS A 1 90 ? -2.579 -4.081 15.414 1.00 74.31 90 LYS A N 1
ATOM 713 C CA . LYS A 1 90 ? -2.721 -4.739 16.729 1.00 74.31 90 LYS A CA 1
ATOM 714 C C . LYS A 1 90 ? -2.073 -3.962 17.873 1.00 74.31 90 LYS A C 1
ATOM 716 O O . LYS A 1 90 ? -2.453 -4.174 19.018 1.00 74.31 90 LYS A O 1
ATOM 721 N N . LEU A 1 91 ? -1.115 -3.083 17.585 1.00 69.00 91 LEU A N 1
ATOM 722 C CA . LEU A 1 91 ? -0.387 -2.304 18.593 1.00 69.00 91 LEU A CA 1
ATOM 723 C C . LEU A 1 91 ? -1.172 -1.080 19.108 1.00 69.00 91 LEU A C 1
ATOM 725 O O . LEU A 1 91 ? -0.592 -0.225 19.768 1.00 69.00 91 LEU A O 1
ATOM 729 N N . GLU A 1 92 ? -2.478 -0.998 18.816 1.00 55.31 92 GLU A N 1
ATOM 730 C CA . GLU A 1 92 ? -3.412 0.047 19.278 1.00 55.31 92 GLU A CA 1
ATOM 731 C C . GLU A 1 92 ? -2.963 1.498 19.030 1.00 55.31 92 GLU A C 1
ATOM 733 O O . GLU A 1 92 ? -3.524 2.435 19.596 1.00 55.31 92 GLU A O 1
ATOM 738 N N . GLN A 1 93 ? -2.016 1.738 18.122 1.00 57.53 93 GLN A N 1
ATOM 739 C CA . GLN A 1 93 ? -1.806 3.085 17.612 1.00 57.53 93 GLN A CA 1
ATOM 740 C C . GLN A 1 93 ? -2.851 3.353 16.531 1.00 57.53 93 GLN A C 1
ATOM 742 O O . GLN A 1 93 ? -2.647 3.097 15.346 1.00 57.53 93 GLN A O 1
ATOM 747 N N . GLY A 1 94 ? -4.027 3.783 16.991 1.00 59.16 94 GLY A N 1
ATOM 748 C CA . GLY A 1 94 ? -5.209 4.128 16.203 1.00 59.16 94 GLY A CA 1
ATOM 749 C C . GLY A 1 94 ? -5.001 5.347 15.306 1.00 59.16 94 GLY A C 1
ATOM 750 O O . GLY A 1 94 ? -5.683 6.353 15.451 1.00 59.16 94 GLY A O 1
ATOM 751 N N . GLU A 1 95 ? -4.061 5.258 14.373 1.00 71.06 95 GLU A N 1
ATOM 752 C CA . GLU A 1 95 ? -3.895 6.198 13.273 1.00 71.06 95 GLU A CA 1
ATOM 753 C C . GLU A 1 95 ? -4.874 5.790 12.159 1.00 71.06 95 GLU A C 1
ATOM 755 O O . GLU A 1 95 ? -4.750 4.703 11.579 1.00 71.06 95 GLU A O 1
ATOM 760 N N . PRO A 1 96 ? -5.879 6.616 11.824 1.00 77.12 96 PRO A N 1
ATOM 761 C CA . PRO A 1 96 ? -6.857 6.260 10.799 1.00 77.12 96 PRO A CA 1
ATOM 762 C C . PRO A 1 96 ? -6.242 6.048 9.413 1.00 77.12 96 PRO A C 1
ATOM 764 O O . PRO A 1 96 ? -6.828 5.360 8.573 1.00 77.12 96 PRO A O 1
ATOM 767 N N . GLY A 1 97 ? -5.051 6.609 9.182 1.00 79.81 97 GLY A N 1
ATOM 768 C CA . GLY A 1 97 ? -4.267 6.380 7.977 1.00 79.81 97 GLY A CA 1
ATOM 769 C C . GLY A 1 97 ? -3.875 4.911 7.787 1.00 79.81 97 GLY A C 1
ATOM 770 O O . GLY A 1 97 ? -3.919 4.424 6.659 1.00 79.81 97 GLY A O 1
ATOM 771 N N . LEU A 1 98 ? -3.571 4.175 8.864 1.00 82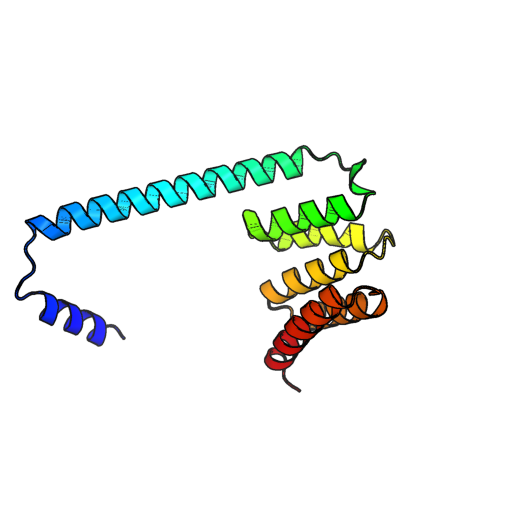.00 98 LEU A N 1
ATOM 772 C CA . LEU A 1 98 ? -3.225 2.747 8.791 1.00 82.00 98 LEU A CA 1
ATOM 773 C C . LEU A 1 98 ? -4.423 1.905 8.340 1.00 82.00 98 LEU A C 1
ATOM 775 O O . LEU A 1 98 ? -4.290 1.066 7.450 1.00 82.00 98 LEU A O 1
ATOM 779 N N . TRP A 1 99 ? -5.609 2.164 8.900 1.00 85.81 99 TRP A N 1
ATOM 780 C CA . TRP A 1 99 ? -6.848 1.496 8.487 1.00 85.81 99 TRP A CA 1
ATOM 781 C C . TRP A 1 99 ? -7.237 1.838 7.047 1.00 85.81 99 TRP A C 1
ATOM 783 O O . TRP A 1 99 ? -7.704 0.965 6.314 1.00 85.81 99 TRP A O 1
ATOM 793 N N . PHE A 1 100 ? -7.024 3.087 6.625 1.00 86.75 100 PHE A N 1
ATOM 794 C CA . PHE A 1 100 ? -7.250 3.501 5.243 1.00 86.75 100 PHE A CA 1
ATOM 795 C C . PHE A 1 100 ? -6.324 2.767 4.272 1.00 86.75 100 PHE A C 1
ATOM 797 O O . PHE 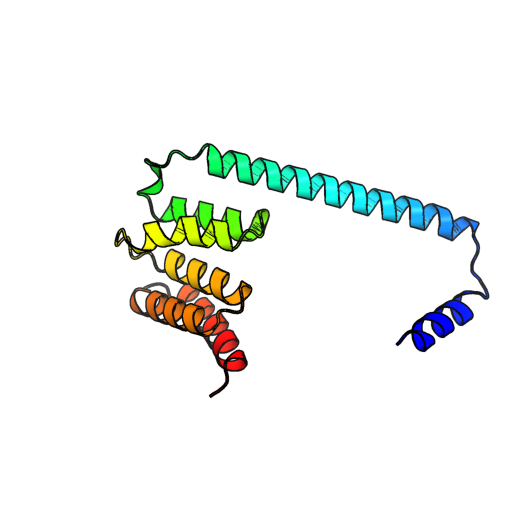A 1 100 ? -6.793 2.219 3.275 1.00 86.75 100 PHE A O 1
ATOM 804 N N . LEU A 1 101 ? -5.029 2.713 4.586 1.00 85.44 101 LEU A N 1
ATOM 805 C CA . LEU A 1 101 ? -4.037 2.033 3.765 1.00 85.44 101 LEU A CA 1
ATOM 806 C C . LEU A 1 101 ? -4.322 0.531 3.675 1.00 85.44 101 LEU A C 1
ATOM 808 O O . LEU A 1 101 ? -4.350 -0.022 2.582 1.00 85.44 101 LEU A O 1
ATOM 812 N N . TYR A 1 102 ? -4.641 -0.106 4.802 1.00 87.25 102 TYR A N 1
ATOM 813 C CA . TYR A 1 102 ? -5.062 -1.506 4.839 1.00 87.25 102 TYR A CA 1
ATOM 814 C C . TYR A 1 102 ? -6.307 -1.758 3.974 1.00 87.25 102 TYR A C 1
ATOM 816 O O . TYR A 1 102 ? -6.337 -2.702 3.185 1.00 87.25 102 TYR A O 1
ATOM 824 N N . GLY A 1 103 ? -7.309 -0.876 4.058 1.00 89.44 103 GLY A N 1
ATOM 825 C CA . GLY A 1 103 ? -8.503 -0.940 3.218 1.00 89.44 103 GLY A CA 1
ATOM 826 C C . GLY A 1 103 ? -8.204 -0.775 1.725 1.00 89.44 103 GLY A C 1
ATOM 827 O O . GLY A 1 103 ? -8.781 -1.494 0.913 1.00 89.44 103 GLY A O 1
ATOM 828 N N . MET A 1 104 ? -7.278 0.114 1.348 1.00 87.94 104 MET A N 1
ATOM 829 C CA . MET A 1 104 ? -6.833 0.246 -0.045 1.00 87.94 104 MET A CA 1
ATOM 830 C C . MET A 1 104 ? -6.098 -1.001 -0.536 1.00 87.94 104 MET A C 1
ATOM 832 O O . MET A 1 104 ? -6.354 -1.456 -1.647 1.00 87.94 104 MET A O 1
ATOM 836 N N . THR A 1 105 ? -5.208 -1.574 0.274 1.00 87.50 105 THR A N 1
ATOM 837 C CA . THR A 1 105 ? -4.502 -2.809 -0.092 1.00 87.50 105 THR A CA 1
ATOM 838 C C . THR A 1 105 ? -5.491 -3.950 -0.319 1.00 87.50 105 THR A C 1
ATOM 840 O O . THR A 1 105 ? -5.408 -4.650 -1.321 1.00 87.50 105 THR A O 1
ATOM 843 N N . MET A 1 106 ? -6.501 -4.082 0.542 1.00 88.12 106 MET A N 1
ATOM 844 C CA . MET A 1 106 ? -7.567 -5.070 0.365 1.00 88.12 106 MET A CA 1
ATOM 845 C C . MET A 1 106 ? -8.462 -4.800 -0.843 1.00 88.12 106 MET A C 1
ATOM 847 O O . MET A 1 106 ? -8.909 -5.749 -1.481 1.00 88.12 106 MET A O 1
ATOM 851 N N . LEU A 1 107 ? -8.731 -3.530 -1.165 1.00 87.12 107 LEU A N 1
ATOM 852 C CA . LEU A 1 107 ? -9.454 -3.157 -2.381 1.00 87.12 107 LEU A CA 1
ATOM 853 C C . LEU A 1 107 ? -8.726 -3.644 -3.631 1.00 87.12 107 LEU A C 1
ATOM 855 O O . LEU A 1 107 ? -9.368 -4.187 -4.528 1.00 87.12 107 LEU A O 1
ATOM 859 N N . ASN A 1 108 ? -7.409 -3.447 -3.682 1.00 84.19 108 ASN A N 1
ATOM 860 C CA . ASN A 1 108 ? -6.616 -3.884 -4.821 1.00 84.19 108 ASN A CA 1
ATOM 861 C C . ASN A 1 108 ? -6.543 -5.415 -4.928 1.00 84.19 108 ASN A C 1
ATOM 863 O O . ASN A 1 108 ? -6.588 -5.948 -6.032 1.00 84.19 108 ASN A O 1
ATOM 867 N N . MET A 1 109 ? -6.540 -6.116 -3.790 1.00 86.50 109 MET A N 1
ATOM 868 C CA . MET A 1 109 ? -6.645 -7.578 -3.728 1.00 86.50 109 MET A CA 1
ATOM 869 C C . MET A 1 109 ? -8.058 -8.115 -4.018 1.00 86.50 109 MET A C 1
ATOM 871 O O . MET A 1 109 ? -8.313 -9.300 -3.808 1.00 86.50 109 MET A O 1
ATOM 875 N N . GLU A 1 110 ? -9.000 -7.260 -4.432 1.00 86.62 110 GLU A N 1
ATOM 876 C CA . GLU A 1 110 ? -10.412 -7.598 -4.676 1.00 86.62 110 GLU A CA 1
ATOM 877 C C . GLU A 1 110 ? -11.156 -8.131 -3.428 1.00 86.62 110 GLU A C 1
ATOM 879 O O . GLU A 1 110 ? -12.261 -8.672 -3.504 1.00 86.62 110 GLU A O 1
ATOM 884 N N . MET A 1 111 ? -10.597 -7.929 -2.232 1.00 87.38 111 MET A N 1
ATOM 885 C CA . MET A 1 111 ? -11.192 -8.308 -0.947 1.00 87.38 111 MET A CA 1
ATOM 886 C C . MET A 1 111 ? -12.101 -7.195 -0.415 1.00 87.38 111 MET A C 1
ATOM 888 O O . MET A 1 111 ? -11.869 -6.601 0.643 1.00 87.38 111 MET A O 1
ATOM 892 N N . TYR A 1 112 ? -13.168 -6.903 -1.155 1.00 87.56 112 TYR A N 1
ATOM 893 C CA . TYR A 1 112 ? -14.018 -5.738 -0.904 1.00 87.56 112 TYR A CA 1
ATOM 894 C C . TYR A 1 112 ? -14.722 -5.739 0.466 1.00 87.56 112 TYR A C 1
ATOM 896 O O . TYR A 1 112 ? -14.881 -4.684 1.076 1.00 87.56 112 TYR A O 1
ATOM 904 N N . SER A 1 113 ? -15.131 -6.901 0.983 1.00 86.31 113 SER A N 1
ATOM 905 C CA . SER A 1 113 ? -15.797 -7.022 2.292 1.00 86.31 113 SER A CA 1
ATOM 906 C C . SER A 1 113 ? -14.877 -6.625 3.453 1.00 86.31 113 SER A C 1
ATOM 908 O O . SER A 1 113 ? -15.261 -5.861 4.347 1.00 86.31 113 SER A O 1
ATOM 910 N N . SER A 1 114 ? -13.632 -7.093 3.411 1.00 87.25 114 SER A N 1
ATOM 911 C CA . SER A 1 114 ? -12.608 -6.740 4.391 1.00 87.25 114 SER A CA 1
ATOM 912 C C . SER A 1 114 ? -12.184 -5.275 4.244 1.00 87.25 114 SER A C 1
ATOM 914 O O . SER A 1 114 ? -12.053 -4.578 5.253 1.00 87.25 114 SER A O 1
ATOM 916 N N . ALA A 1 115 ? -12.086 -4.768 3.009 1.00 88.94 115 ALA A N 1
ATOM 917 C CA . ALA A 1 115 ? -11.808 -3.358 2.743 1.00 88.94 115 ALA A CA 1
ATOM 918 C C . AL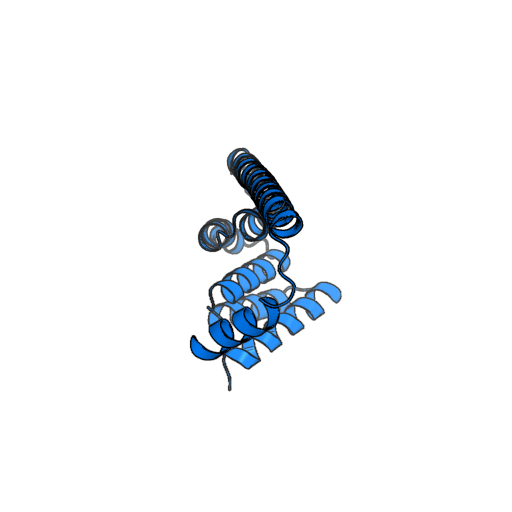A A 1 115 ? -12.882 -2.426 3.330 1.00 88.94 115 ALA A C 1
ATOM 920 O O . ALA A 1 115 ? -12.553 -1.450 4.004 1.00 88.94 115 ALA A O 1
ATOM 921 N N . LEU A 1 116 ? -14.169 -2.748 3.146 1.00 89.38 116 LEU A N 1
ATOM 922 C CA . LEU A 1 116 ? -15.282 -1.999 3.742 1.00 89.38 116 LEU A CA 1
ATOM 923 C C . LEU A 1 116 ? -15.184 -1.962 5.271 1.00 89.38 116 LEU A C 1
ATOM 925 O O . LEU A 1 116 ? -15.332 -0.897 5.869 1.00 89.38 116 LEU A O 1
ATOM 929 N N . THR A 1 117 ? -14.861 -3.098 5.893 1.00 88.44 117 THR A N 1
ATOM 930 C CA . THR A 1 117 ? -14.672 -3.188 7.350 1.00 88.44 117 THR A CA 1
ATOM 931 C C . THR A 1 117 ? -13.514 -2.304 7.824 1.00 88.44 117 THR A C 1
ATOM 933 O O . THR A 1 117 ? -13.621 -1.639 8.857 1.00 88.44 117 THR A O 1
ATOM 936 N N . ALA A 1 118 ? -12.412 -2.266 7.073 1.00 87.88 118 ALA A N 1
ATOM 937 C CA . ALA A 1 118 ? -11.265 -1.412 7.369 1.00 87.88 118 ALA A CA 1
ATOM 938 C C . ALA A 1 118 ? -11.608 0.080 7.233 1.00 87.88 118 ALA A C 1
ATOM 940 O O . ALA A 1 118 ? -11.301 0.865 8.131 1.00 87.88 118 ALA A O 1
ATOM 941 N N . PHE A 1 119 ? -12.318 0.470 6.171 1.00 89.12 119 PHE A N 1
ATOM 942 C CA . PHE A 1 119 ? -12.788 1.845 5.985 1.00 89.12 119 PHE A CA 1
ATOM 943 C C . PHE A 1 119 ? -13.772 2.279 7.072 1.00 89.12 119 PHE A C 1
ATOM 945 O O . PHE A 1 119 ? -13.674 3.400 7.567 1.00 89.12 119 PHE A O 1
ATOM 952 N N . ASP A 1 120 ? -14.681 1.399 7.495 1.00 87.62 120 ASP A N 1
ATOM 953 C CA . ASP A 1 120 ? -15.613 1.683 8.589 1.00 87.62 120 ASP A CA 1
ATOM 954 C C . ASP A 1 120 ? -14.879 1.910 9.919 1.00 87.62 120 ASP A C 1
ATOM 956 O O . ASP A 1 120 ? -15.275 2.779 10.697 1.00 87.62 120 ASP A O 1
ATOM 960 N N . LYS A 1 121 ? -13.788 1.175 10.177 1.00 85.25 121 LYS A N 1
ATOM 961 C CA . LYS A 1 121 ? -12.918 1.416 11.340 1.00 85.25 121 LYS A CA 1
ATOM 962 C C . LYS A 1 121 ? -12.158 2.735 11.221 1.00 85.25 121 LYS A C 1
ATOM 964 O O . LYS A 1 121 ? -12.165 3.507 12.174 1.00 85.25 121 LYS A O 1
ATOM 969 N N . ALA A 1 122 ? -11.584 3.032 10.055 1.00 85.25 122 ALA A N 1
ATOM 970 C CA . ALA A 1 122 ? -10.896 4.300 9.810 1.00 85.25 122 ALA A CA 1
ATOM 971 C C . ALA A 1 122 ? -11.819 5.502 10.079 1.00 85.25 122 ALA A C 1
ATOM 973 O O . ALA A 1 122 ? -11.429 6.451 10.752 1.00 85.25 122 ALA A O 1
ATOM 974 N N . LEU A 1 123 ? -13.067 5.445 9.598 1.00 84.38 123 LEU A N 1
ATOM 975 C CA . LEU A 1 123 ? -14.054 6.523 9.737 1.00 84.38 123 LEU A CA 1
ATOM 976 C C . LEU A 1 123 ? -14.504 6.781 11.181 1.00 84.38 123 LEU A C 1
ATOM 978 O O . LEU A 1 123 ? -14.941 7.896 11.470 1.00 84.38 123 LEU A O 1
ATOM 982 N N . LYS A 1 124 ? -14.432 5.780 12.068 1.00 80.62 124 LYS A N 1
ATOM 983 C CA . LYS A 1 124 ? -14.811 5.926 13.484 1.00 80.62 124 LYS A CA 1
ATOM 984 C C . LYS A 1 124 ? -13.808 6.760 14.274 1.00 80.62 124 LYS A C 1
ATOM 986 O O . LYS A 1 124 ? -14.223 7.554 15.108 1.00 80.62 124 LYS A O 1
ATOM 991 N N . GLU A 1 125 ? -12.525 6.613 13.963 1.00 69.94 125 GLU A N 1
ATOM 992 C CA . GLU A 1 125 ? -11.416 7.246 14.690 1.00 69.94 125 GLU A CA 1
ATOM 993 C C . GLU A 1 125 ? -10.941 8.557 14.033 1.00 69.94 125 GLU A C 1
ATOM 995 O O . GLU A 1 125 ? -9.927 9.124 14.427 1.00 69.94 125 GLU A O 1
ATOM 1000 N N . LEU A 1 126 ? -11.643 9.054 13.003 1.00 69.94 126 LEU A N 1
ATOM 1001 C CA . LEU A 1 126 ? -11.181 10.158 12.154 1.00 69.94 126 LEU A CA 1
ATOM 1002 C C . LEU A 1 126 ? -11.648 11.551 12.603 1.00 69.94 126 LEU A C 1
ATOM 1004 O O . LEU A 1 126 ? -12.818 11.891 12.400 1.00 69.94 126 LEU A O 1
ATOM 1008 N N . PRO A 1 127 ? -10.735 12.423 13.077 1.00 62.22 127 PRO A N 1
ATOM 1009 C CA . PRO A 1 127 ? -11.021 13.847 13.237 1.00 62.22 127 PRO A CA 1
ATOM 1010 C C . PRO A 1 127 ? -10.852 14.649 11.930 1.00 62.22 127 PRO A C 1
ATOM 1012 O O . PRO A 1 127 ? -11.438 15.724 11.799 1.00 62.22 127 PRO A O 1
ATOM 1015 N N . ASP A 1 128 ? -10.083 14.156 10.947 1.00 74.62 128 ASP A N 1
ATOM 1016 C CA . ASP A 1 128 ? -9.787 14.892 9.708 1.00 74.62 128 ASP A CA 1
ATOM 1017 C C . ASP A 1 128 ? -10.893 14.751 8.643 1.00 74.62 128 ASP A C 1
ATOM 1019 O O . ASP A 1 128 ? -11.207 13.673 8.130 1.00 74.62 128 ASP A O 1
ATOM 1023 N N . LYS A 1 129 ? -11.462 15.893 8.248 1.00 77.38 129 LYS A N 1
ATOM 1024 C CA . LYS A 1 129 ? -12.521 16.000 7.240 1.00 77.38 129 LYS A CA 1
ATOM 1025 C C . LYS A 1 129 ? -12.052 15.620 5.831 1.00 77.38 129 LYS A C 1
ATOM 1027 O O . LYS A 1 129 ? -12.875 15.145 5.044 1.00 77.38 129 LYS A O 1
ATOM 1032 N N . LYS A 1 130 ? -10.778 15.847 5.484 1.00 78.81 130 LYS A N 1
ATOM 1033 C CA . LYS A 1 130 ? -10.257 15.532 4.143 1.00 78.81 130 LYS A CA 1
ATOM 1034 C C . LYS A 1 130 ? -10.133 14.022 3.962 1.00 78.81 130 LYS A C 1
ATOM 1036 O O . LYS A 1 130 ? -10.762 13.477 3.058 1.00 78.81 130 LYS A O 1
ATOM 1041 N N . LEU A 1 131 ? -9.419 13.359 4.873 1.00 79.50 131 LEU A N 1
ATOM 1042 C CA . LEU A 1 131 ? -9.230 11.908 4.839 1.00 79.50 131 LEU A CA 1
ATOM 1043 C C . LEU A 1 131 ? -10.570 11.160 4.921 1.00 79.50 131 LEU A C 1
ATOM 1045 O O . LEU A 1 131 ? -10.788 10.192 4.197 1.00 79.50 131 LEU A O 1
ATOM 1049 N N . LYS A 1 132 ? -11.524 11.678 5.705 1.00 85.12 132 LYS A N 1
ATOM 1050 C CA . LYS A 1 132 ? -12.901 11.169 5.747 1.00 85.12 132 LYS A CA 1
ATOM 1051 C C . LYS A 1 132 ? -13.577 11.147 4.372 1.00 85.12 132 LYS A C 1
ATOM 1053 O O . LYS A 1 132 ? -14.185 10.145 4.006 1.00 85.12 132 LYS A O 1
ATOM 1058 N N . LYS A 1 133 ? -13.472 12.235 3.602 1.00 87.12 133 LYS A N 1
ATOM 1059 C CA . LYS A 1 133 ? -14.070 12.323 2.260 1.00 87.12 133 LYS A CA 1
ATOM 1060 C C . LYS A 1 133 ? -13.448 11.308 1.301 1.00 87.12 133 LYS A C 1
ATOM 1062 O O . LYS A 1 133 ? -14.171 10.704 0.508 1.00 87.12 133 LYS A O 1
ATOM 1067 N N . ASP A 1 134 ? -12.133 11.127 1.382 1.00 86.81 134 ASP A N 1
ATOM 1068 C CA . ASP A 1 134 ? -11.411 10.168 0.549 1.00 86.81 134 ASP A CA 1
ATOM 1069 C C . ASP A 1 134 ? -11.832 8.733 0.894 1.00 86.81 134 ASP A C 1
ATOM 1071 O O . ASP A 1 134 ? -12.246 7.988 0.006 1.00 86.81 134 ASP A O 1
ATOM 1075 N N . ILE A 1 135 ? -11.869 8.370 2.180 1.00 88.25 135 ILE A N 1
ATOM 1076 C CA . ILE A 1 135 ? -12.339 7.049 2.621 1.00 88.25 135 ILE A CA 1
ATOM 1077 C C . ILE A 1 135 ? -13.789 6.801 2.203 1.00 88.25 135 ILE A C 1
ATOM 1079 O O . ILE A 1 135 ? -14.101 5.732 1.687 1.00 88.25 135 ILE A O 1
ATOM 1083 N N . GLU A 1 136 ? -14.688 7.774 2.368 1.00 89.62 136 GLU A N 1
ATOM 1084 C CA . GLU A 1 136 ? -16.083 7.635 1.932 1.00 89.62 136 GLU A CA 1
ATOM 1085 C C . GLU A 1 136 ? -16.207 7.410 0.420 1.00 89.62 136 GLU A C 1
ATOM 1087 O O . GLU A 1 136 ? -17.096 6.673 -0.019 1.00 89.62 136 GLU A O 1
ATOM 1092 N N . LYS A 1 137 ? -15.335 8.030 -0.382 1.00 90.94 137 LYS A N 1
ATOM 1093 C CA . LYS A 1 137 ? -15.282 7.811 -1.830 1.00 90.94 137 LYS A CA 1
ATOM 1094 C C . LYS A 1 137 ? -14.898 6.361 -2.138 1.00 90.94 137 LYS A C 1
ATOM 1096 O O . LYS A 1 137 ? -15.680 5.676 -2.798 1.00 90.94 137 LYS A O 1
ATOM 1101 N N . TYR A 1 138 ? -13.768 5.881 -1.616 1.00 88.75 138 TYR A N 1
ATOM 1102 C CA . TYR A 1 138 ? -13.297 4.508 -1.854 1.00 88.75 138 TYR A CA 1
ATOM 1103 C C . TYR A 1 138 ? -14.251 3.455 -1.284 1.00 88.75 138 TYR A C 1
ATOM 1105 O O . TYR A 1 138 ? -14.537 2.451 -1.930 1.00 88.75 138 TYR A O 1
ATOM 1113 N N . ARG A 1 139 ? -14.844 3.716 -0.118 1.00 89.94 139 ARG A N 1
ATOM 1114 C CA . ARG A 1 139 ? -15.889 2.875 0.473 1.00 89.94 139 ARG A CA 1
ATOM 1115 C C . ARG A 1 139 ? -17.115 2.762 -0.433 1.00 89.94 139 ARG A C 1
ATOM 1117 O O . ARG A 1 139 ? -17.654 1.673 -0.595 1.00 89.94 139 ARG A O 1
ATOM 1124 N N . LYS A 1 140 ? -17.585 3.868 -1.025 1.00 89.50 140 LYS A N 1
ATOM 1125 C CA . LYS A 1 140 ? -18.711 3.844 -1.979 1.00 89.50 140 LYS A CA 1
ATOM 1126 C C . LYS A 1 140 ? -18.364 3.076 -3.250 1.00 89.50 140 LYS A C 1
ATOM 1128 O O . LYS A 1 140 ? -19.233 2.397 -3.785 1.00 89.50 140 LYS A O 1
ATOM 1133 N N . GLU A 1 141 ? -17.135 3.197 -3.737 1.00 86.88 141 GLU A N 1
ATOM 1134 C CA . GLU A 1 141 ? -16.645 2.422 -4.881 1.00 86.88 141 GLU A CA 1
ATOM 1135 C C . GLU A 1 141 ? -16.627 0.924 -4.557 1.00 86.88 141 GLU A C 1
ATOM 1137 O O . GLU A 1 141 ? -17.241 0.151 -5.289 1.00 86.88 141 GLU A O 1
ATOM 1142 N N . ALA A 1 142 ? -16.064 0.533 -3.410 1.00 84.81 142 ALA A N 1
ATOM 1143 C CA . ALA A 1 142 ? -16.089 -0.844 -2.916 1.00 84.81 142 ALA A CA 1
ATOM 1144 C C . ALA A 1 142 ? -17.524 -1.390 -2.790 1.00 84.81 142 ALA A C 1
ATOM 1146 O O . ALA A 1 142 ? -17.824 -2.489 -3.248 1.00 84.81 142 ALA A O 1
ATOM 1147 N N . LEU A 1 143 ? -18.439 -0.596 -2.223 1.00 87.75 143 LEU A N 1
ATOM 1148 C CA . LEU A 1 143 ? -19.837 -0.982 -2.021 1.00 87.75 143 LEU A CA 1
ATOM 1149 C C . LEU A 1 143 ? -20.588 -1.206 -3.342 1.00 87.75 143 LEU A C 1
ATOM 1151 O O . LEU A 1 143 ? -21.414 -2.109 -3.432 1.00 87.75 143 LEU A O 1
ATOM 1155 N N . LYS A 1 144 ? -20.300 -0.409 -4.378 1.00 85.81 144 LYS A N 1
ATOM 1156 C CA . LYS A 1 144 ? -20.888 -0.607 -5.714 1.00 85.81 144 LYS A CA 1
ATOM 1157 C C . LYS A 1 144 ? -20.483 -1.940 -6.337 1.00 85.81 144 LYS A C 1
ATOM 1159 O O . LYS A 1 144 ? -21.264 -2.487 -7.105 1.00 85.81 144 LYS A O 1
ATOM 1164 N N . ILE A 1 145 ? -19.274 -2.414 -6.041 1.00 81.81 145 ILE A N 1
ATOM 1165 C CA . ILE A 1 145 ? -18.736 -3.660 -6.593 1.00 81.81 145 ILE A CA 1
ATOM 1166 C C . ILE A 1 145 ? -19.303 -4.871 -5.845 1.00 81.81 145 ILE A C 1
ATOM 1168 O O . ILE A 1 145 ? -19.665 -5.858 -6.475 1.00 81.81 145 ILE A O 1
ATOM 1172 N N . VAL A 1 146 ? -19.432 -4.777 -4.518 1.00 77.19 146 VAL A N 1
ATOM 1173 C CA . VAL A 1 146 ? -20.010 -5.849 -3.685 1.00 77.19 146 VAL A CA 1
ATOM 1174 C C . VAL A 1 146 ? -21.505 -6.038 -3.945 1.00 77.19 146 VAL A C 1
ATOM 1176 O O . VAL A 1 146 ? -21.996 -7.157 -3.839 1.00 77.19 146 VAL A O 1
ATOM 1179 N N . GLY A 1 147 ? -22.210 -4.975 -4.344 1.00 69.00 147 GLY A N 1
ATOM 1180 C CA . GLY A 1 147 ? -23.659 -5.005 -4.541 1.00 69.00 147 GLY A CA 1
ATOM 1181 C C . GLY A 1 147 ? -24.441 -5.089 -3.216 1.00 69.00 147 GLY A C 1
ATOM 1182 O O . GLY A 1 147 ? -23.846 -5.338 -2.165 1.00 69.00 147 GLY A O 1
ATOM 1183 N N . PRO A 1 148 ? -25.753 -4.790 -3.234 1.00 55.78 148 PRO A N 1
ATOM 1184 C CA . PRO A 1 148 ? -26.646 -4.990 -2.091 1.00 55.78 148 PRO A CA 1
ATOM 1185 C C . PRO A 1 148 ? -26.923 -6.470 -1.795 1.00 55.78 148 PRO A C 1
ATOM 1187 O O . PRO A 1 148 ? -26.933 -7.279 -2.751 1.00 55.78 148 PRO A O 1
#

Radius of gyration: 22.37 Å; Cα contacts (8 Å, |Δi|>4): 114; chains: 1; bounding box: 44×27×68 Å

Foldseek 3Di:
DVVVVVVVVVVVPPPPDVVPVVVVVVVVVVVVVVVVVVLVVLLVVLVVVLVPPDVVVLVDPVVLLVNLCSCCPRVVCLVVSCVSLVVVVVVPPLDLSSLQSNLVSCVVVVVLVSSLVSLVSSLVSDPDPVVVVVSVVVNVVSDVVVDD

Secondary structure (DSSP, 8-state):
-HHHHHHHHHHGGGS--HHHHHHHHHHHHHHHHHHHHHHHHHHHHHHHHHHHS-TTGGGSHHHHHHHHHHIIIII--HHHHHHHHHHHHHTT---HHHHHHHHHHHHHTT-HHHHHHHHHHHHHS---HHHHHHHHHHHHHHHHHH--

pLDDT: mean 76.19, std 12.56, range [34.66, 93.69]

Mean predicted aligned error: 12.53 Å

Solvent-accessible surface area (backbone atoms only — not comparable to full-atom values): 8233 Å² total; per-residue (Å²): 118,72,70,62,58,58,52,56,54,60,69,55,62,82,76,66,55,65,84,61,51,57,58,51,52,51,53,51,50,52,53,51,51,50,49,51,52,50,53,51,54,51,36,52,50,52,52,49,55,60,68,69,53,56,77,78,63,53,80,36,64,69,56,45,43,51,48,34,50,48,29,42,73,59,63,64,35,49,63,63,21,46,68,60,44,55,62,50,67,70,66,70,63,80,49,35,65,52,30,40,50,52,14,50,45,27,45,74,70,68,38,39,71,62,14,44,54,26,35,57,54,16,58,73,65,51,86,54,70,65,62,46,54,52,47,53,49,54,41,52,53,40,47,66,73,71,52,135